Protein AF-A0A6N8VUV6-F1 (afdb_monomer)

Secondary structure (DSSP, 8-state):
--------TT-----------GGGTT-HHHHHHHHHT-----------S-HHHHHHHHHHHHHBB-TTSSS-BTTT---HHHHHHHHHHHHHHHTT--HHHHHHHHHHHH-GGGBSS----GGGHHHHHHHHHHHHHHHHHHHHHHHHHHTT-

Structure (mmCIF, N/CA/C/O backbone):
data_AF-A0A6N8VUV6-F1
#
_entry.id   AF-A0A6N8VUV6-F1
#
loop_
_atom_site.group_PDB
_atom_site.id
_atom_site.type_symbol
_atom_site.label_atom_id
_atom_site.label_alt_id
_atom_site.label_comp_id
_atom_site.label_asym_id
_atom_site.label_entity_id
_atom_site.label_seq_id
_atom_site.pdbx_PDB_ins_code
_atom_site.Cartn_x
_atom_site.Cartn_y
_atom_site.Cartn_z
_atom_site.occupancy
_atom_site.B_iso_or_equiv
_atom_site.auth_seq_id
_atom_site.auth_comp_id
_atom_site.auth_asym_id
_atom_site.auth_atom_id
_atom_site.pdbx_PDB_model_num
ATOM 1 N N . MET A 1 1 ? 12.126 -39.478 -4.545 1.00 46.88 1 MET A N 1
ATOM 2 C CA . MET A 1 1 ? 10.933 -38.644 -4.267 1.00 46.88 1 MET A CA 1
ATOM 3 C C . MET A 1 1 ? 11.297 -37.800 -3.056 1.00 46.88 1 MET A C 1
ATOM 5 O O . MET A 1 1 ? 11.426 -38.376 -1.998 1.00 46.88 1 MET A O 1
ATOM 9 N N . THR A 1 2 ? 11.694 -36.533 -3.135 1.00 43.81 2 THR A N 1
ATOM 10 C CA . THR A 1 2 ? 11.095 -35.383 -3.829 1.00 43.81 2 THR A CA 1
ATOM 11 C C . THR A 1 2 ? 12.198 -34.393 -4.250 1.00 43.81 2 THR A C 1
ATOM 13 O O . THR A 1 2 ? 13.090 -34.063 -3.475 1.00 43.81 2 THR A O 1
ATOM 16 N N . ARG A 1 3 ? 12.174 -33.936 -5.509 1.00 48.12 3 ARG A N 1
ATOM 17 C CA . ARG A 1 3 ? 13.076 -32.889 -6.014 1.00 48.12 3 ARG A CA 1
ATOM 18 C C . ARG A 1 3 ? 12.535 -31.535 -5.556 1.00 48.12 3 ARG A C 1
ATOM 20 O O . ARG A 1 3 ? 11.413 -31.200 -5.922 1.00 48.12 3 ARG A O 1
ATOM 27 N N . LYS A 1 4 ? 13.310 -30.747 -4.807 1.00 50.06 4 LYS A N 1
ATOM 28 C CA . LYS A 1 4 ? 12.977 -29.335 -4.571 1.00 50.06 4 LYS A CA 1
ATOM 29 C C . LYS A 1 4 ? 13.585 -28.514 -5.706 1.00 50.06 4 LYS A C 1
ATOM 31 O O . LYS A 1 4 ? 14.748 -28.128 -5.660 1.00 50.06 4 LYS A O 1
ATOM 36 N N . ALA A 1 5 ? 12.809 -28.358 -6.774 1.00 37.19 5 ALA A N 1
ATOM 37 C CA . ALA A 1 5 ? 13.116 -27.432 -7.849 1.00 37.19 5 ALA A CA 1
ATOM 38 C C . ALA A 1 5 ? 12.789 -26.018 -7.358 1.00 37.19 5 ALA A C 1
ATOM 40 O O . ALA A 1 5 ? 11.632 -25.705 -7.091 1.00 37.19 5 ALA A O 1
ATOM 41 N N . ILE A 1 6 ? 13.809 -25.181 -7.206 1.00 49.91 6 ILE A N 1
ATOM 42 C CA . ILE A 1 6 ? 13.627 -23.733 -7.144 1.00 49.91 6 ILE A CA 1
ATOM 43 C C . ILE A 1 6 ? 13.832 -23.264 -8.579 1.00 49.91 6 ILE A C 1
ATOM 45 O O . ILE A 1 6 ? 14.937 -23.327 -9.116 1.00 49.91 6 ILE A O 1
ATOM 49 N N . GLN A 1 7 ? 12.733 -22.903 -9.231 1.00 35.09 7 GLN A N 1
ATOM 50 C CA . GLN A 1 7 ? 12.733 -22.444 -10.609 1.00 35.09 7 GLN A CA 1
ATOM 51 C C . GLN A 1 7 ? 13.166 -20.975 -10.645 1.00 35.09 7 GLN A C 1
ATOM 53 O O . GLN A 1 7 ? 12.331 -20.081 -10.584 1.00 35.09 7 GLN A O 1
ATOM 58 N N . CYS A 1 8 ? 14.472 -20.723 -10.739 1.00 46.00 8 CYS A N 1
ATOM 59 C CA . CYS A 1 8 ? 14.994 -19.419 -11.147 1.00 46.00 8 CYS A CA 1
ATOM 60 C C . CYS A 1 8 ? 15.202 -19.431 -12.662 1.00 46.00 8 CYS A C 1
ATOM 62 O O . CYS A 1 8 ? 16.071 -20.140 -13.166 1.00 46.00 8 CYS A O 1
ATOM 64 N N . ASN A 1 9 ? 14.340 -18.686 -13.355 1.00 55.22 9 ASN A N 1
ATOM 65 C CA . ASN A 1 9 ? 14.406 -18.269 -14.756 1.00 55.22 9 ASN A CA 1
ATOM 66 C C . ASN A 1 9 ? 15.474 -18.973 -15.627 1.00 55.22 9 ASN A C 1
ATOM 68 O O . ASN A 1 9 ? 16.577 -18.469 -15.821 1.00 55.22 9 ASN A O 1
ATOM 72 N N . ASN A 1 10 ? 15.117 -20.167 -16.113 1.00 60.88 10 ASN A N 1
ATOM 73 C CA . ASN A 1 10 ? 15.671 -20.895 -17.263 1.00 60.88 10 ASN A CA 1
ATOM 74 C C . ASN A 1 10 ? 17.198 -20.857 -17.511 1.00 60.88 10 ASN A C 1
ATOM 76 O O . ASN A 1 10 ? 17.650 -20.924 -18.655 1.00 60.88 10 ASN A O 1
ATOM 80 N N . LYS A 1 11 ? 18.020 -20.810 -16.458 1.00 52.66 11 LYS A N 1
ATOM 81 C CA . LYS A 1 11 ? 19.459 -21.071 -16.562 1.00 52.66 11 LYS A CA 1
ATOM 82 C C . LYS A 1 11 ? 19.882 -21.992 -15.430 1.00 52.66 11 LYS A C 1
ATOM 84 O O . LYS A 1 11 ? 19.892 -21.613 -14.264 1.00 52.66 11 LYS A O 1
ATOM 89 N N . LEU A 1 12 ? 20.211 -23.232 -15.787 1.00 46.69 12 LEU A N 1
ATOM 90 C CA . LEU A 1 12 ? 20.739 -24.237 -14.868 1.00 46.69 12 LEU A CA 1
ATOM 91 C C . LEU A 1 12 ? 22.122 -23.796 -14.369 1.00 46.69 12 LEU A C 1
ATOM 93 O O . LEU A 1 12 ? 23.147 -24.184 -14.927 1.00 46.69 12 LEU A O 1
ATOM 97 N N . ILE A 1 13 ? 22.169 -22.986 -13.314 1.00 49.78 13 ILE A N 1
ATOM 98 C CA . ILE A 1 13 ? 23.406 -22.752 -12.572 1.00 49.78 13 ILE A CA 1
ATOM 99 C C . ILE A 1 13 ? 23.578 -23.951 -11.640 1.00 49.78 13 ILE A C 1
ATOM 101 O O . ILE A 1 13 ? 22.948 -24.054 -10.588 1.00 49.78 13 ILE A O 1
ATOM 105 N N . ARG A 1 14 ? 24.401 -24.913 -12.065 1.00 46.72 14 ARG A N 1
ATOM 106 C CA . ARG A 1 14 ? 24.804 -26.058 -11.245 1.00 46.72 14 ARG A CA 1
ATOM 107 C C . ARG A 1 14 ? 25.750 -25.547 -10.152 1.00 46.72 14 ARG A C 1
ATOM 109 O O . ARG A 1 14 ? 26.956 -25.504 -10.356 1.00 46.72 14 ARG A O 1
ATOM 116 N N . VAL A 1 15 ? 25.205 -25.125 -9.012 1.00 50.44 15 VAL A N 1
ATOM 117 C CA . VAL A 1 15 ? 26.012 -24.737 -7.847 1.00 50.44 15 VAL A CA 1
ATOM 118 C C . VAL A 1 15 ? 26.551 -26.012 -7.184 1.00 50.44 15 VAL A C 1
ATOM 120 O O . VAL A 1 15 ? 25.750 -26.885 -6.833 1.00 50.44 15 VAL A O 1
ATOM 123 N N . PRO A 1 16 ? 27.873 -26.176 -7.009 1.00 45.34 16 PRO A N 1
ATOM 124 C CA . PRO A 1 16 ? 28.414 -27.280 -6.234 1.00 45.34 16 PRO A CA 1
ATOM 125 C C . PRO A 1 16 ? 28.231 -26.955 -4.749 1.00 45.34 16 PRO A C 1
ATOM 127 O O . PRO A 1 16 ? 29.040 -26.259 -4.143 1.00 45.34 16 PRO A O 1
ATOM 130 N N . ILE A 1 17 ? 27.146 -27.446 -4.151 1.00 52.53 17 ILE A N 1
ATOM 131 C CA . ILE A 1 17 ? 26.976 -27.417 -2.697 1.00 52.53 17 ILE A CA 1
ATOM 132 C C . ILE A 1 17 ? 27.830 -28.563 -2.140 1.00 52.53 17 ILE A C 1
ATOM 134 O O . ILE A 1 17 ? 27.374 -29.700 -2.020 1.00 52.53 17 ILE A O 1
ATOM 138 N N . LEU A 1 18 ? 29.113 -28.294 -1.888 1.00 47.66 18 LEU A N 1
ATOM 139 C CA . LEU A 1 18 ? 29.959 -29.195 -1.109 1.00 47.66 18 LEU A CA 1
ATOM 140 C C . LEU A 1 18 ? 29.359 -29.314 0.298 1.00 47.66 18 LEU A C 1
ATOM 142 O O . LEU A 1 18 ? 29.043 -28.313 0.937 1.00 47.66 18 LEU A O 1
ATOM 146 N N . SER A 1 19 ? 29.176 -30.553 0.749 1.00 47.97 19 SER A N 1
ATOM 147 C CA . SER A 1 19 ? 28.636 -30.923 2.057 1.00 47.97 19 SER A CA 1
ATOM 148 C C . SER A 1 19 ? 29.398 -30.221 3.187 1.00 47.97 19 SER A C 1
ATOM 150 O O . SER A 1 19 ? 30.511 -30.616 3.536 1.00 47.97 19 SER A O 1
ATOM 152 N N . PHE A 1 20 ? 28.804 -29.176 3.764 1.00 51.78 20 PHE A N 1
ATOM 153 C CA . PHE A 1 20 ? 29.356 -28.454 4.907 1.00 51.78 20 PHE A CA 1
ATOM 154 C C . PHE A 1 20 ? 29.254 -29.327 6.163 1.00 51.78 20 PHE A C 1
ATOM 156 O O . PHE A 1 20 ? 28.206 -29.412 6.796 1.00 51.78 20 PHE A O 1
ATOM 163 N N . ASN A 1 21 ? 30.352 -30.004 6.501 1.00 50.84 21 ASN A N 1
ATOM 164 C CA . ASN A 1 21 ? 30.512 -30.720 7.763 1.00 50.84 21 ASN A CA 1
ATOM 165 C C . ASN A 1 21 ? 30.939 -29.718 8.860 1.00 50.84 21 ASN A C 1
ATOM 167 O O . ASN A 1 21 ? 32.046 -29.181 8.785 1.00 50.84 21 ASN A O 1
ATOM 171 N N . PRO A 1 22 ? 30.117 -29.458 9.895 1.00 54.59 22 PRO A N 1
ATOM 172 C CA . PRO A 1 22 ? 30.358 -28.389 10.873 1.00 54.59 22 PRO A CA 1
ATOM 173 C C . PRO A 1 22 ? 31.465 -28.694 11.904 1.00 54.59 22 PRO A C 1
ATOM 175 O O . PRO A 1 22 ? 31.793 -27.837 12.718 1.00 54.59 22 PRO A O 1
ATOM 178 N N . LEU A 1 23 ? 32.084 -29.881 11.872 1.00 54.44 23 LEU A N 1
ATOM 179 C CA . LEU A 1 23 ? 33.083 -30.311 12.865 1.00 54.44 23 LEU A CA 1
ATOM 180 C C . LEU A 1 23 ? 34.535 -29.881 12.567 1.00 54.44 23 LEU A C 1
ATOM 182 O O . LEU A 1 23 ? 35.410 -30.114 13.395 1.00 54.44 23 LEU A O 1
ATOM 186 N N . LEU A 1 24 ? 34.818 -29.232 11.429 1.00 54.97 24 LEU A N 1
ATOM 187 C CA . LEU A 1 24 ? 36.184 -28.813 11.049 1.00 54.97 24 LEU A CA 1
ATOM 188 C C . LEU A 1 24 ? 36.502 -27.324 11.321 1.00 54.97 24 LEU A C 1
ATOM 190 O O . LEU A 1 24 ? 37.620 -26.873 11.078 1.00 54.97 24 LEU A O 1
ATOM 194 N N . PHE A 1 25 ? 35.556 -26.557 11.872 1.00 53.06 25 PHE A N 1
ATOM 195 C CA . PHE A 1 25 ? 35.655 -25.098 12.059 1.00 53.06 25 PHE A CA 1
ATOM 196 C C . PHE A 1 25 ? 36.423 -24.632 13.316 1.00 53.06 25 PHE A C 1
ATOM 198 O O . PHE A 1 25 ? 36.307 -23.479 13.715 1.00 53.06 25 PHE A O 1
ATOM 205 N N . HIS A 1 26 ? 37.234 -25.484 13.952 1.00 55.53 26 HIS A N 1
ATOM 206 C CA . HIS A 1 26 ? 37.998 -25.109 15.160 1.00 55.53 26 HIS A CA 1
ATOM 207 C C . HIS A 1 26 ? 39.355 -24.437 14.884 1.00 55.53 26 HIS A C 1
ATOM 209 O O . HIS A 1 26 ? 40.030 -23.983 15.806 1.00 55.53 26 HIS A O 1
ATOM 215 N N . SER A 1 27 ? 39.783 -24.351 13.624 1.00 59.91 27 SER A N 1
ATOM 216 C CA . SER A 1 27 ? 41.078 -23.758 13.280 1.00 59.91 27 SER A CA 1
ATOM 217 C C . SER A 1 27 ? 40.914 -22.279 12.926 1.00 59.91 27 SER A C 1
ATOM 219 O O . SER A 1 27 ? 40.397 -21.961 11.856 1.00 59.91 27 SER A O 1
ATOM 221 N N . SER A 1 28 ? 41.418 -21.377 13.780 1.00 63.59 28 SER A N 1
ATOM 222 C CA . SER A 1 28 ? 41.401 -19.905 13.603 1.00 63.59 28 SER A CA 1
ATOM 223 C C . SER A 1 28 ? 41.849 -19.430 12.201 1.00 63.59 28 SER A C 1
ATOM 225 O O . SER A 1 28 ? 41.352 -18.439 11.666 1.00 63.59 28 SER A O 1
ATOM 227 N N . LYS A 1 29 ? 42.712 -20.204 11.527 1.00 64.00 29 LYS A N 1
ATOM 228 C CA . LYS A 1 29 ? 43.203 -19.924 10.166 1.00 64.00 29 LYS A CA 1
ATOM 229 C C . LYS A 1 29 ? 42.149 -20.097 9.058 1.00 64.00 29 LYS A C 1
ATOM 231 O O . LYS A 1 29 ? 42.233 -19.413 8.044 1.00 64.00 29 LYS A O 1
ATOM 236 N N . ILE A 1 30 ? 41.158 -20.977 9.236 1.00 69.56 30 ILE A N 1
ATOM 237 C CA . ILE A 1 30 ? 40.117 -21.244 8.224 1.00 69.56 30 ILE A CA 1
ATOM 238 C C . ILE A 1 30 ? 39.088 -20.110 8.200 1.00 69.56 30 ILE A C 1
ATOM 240 O O . ILE A 1 30 ? 38.641 -19.728 7.125 1.00 69.56 30 ILE A O 1
ATOM 244 N N . VAL A 1 31 ? 38.781 -19.519 9.361 1.00 73.56 31 VAL A N 1
ATOM 245 C CA . VAL A 1 31 ? 37.884 -18.354 9.476 1.00 73.56 31 VAL A CA 1
ATOM 246 C C . VAL A 1 31 ? 38.478 -17.141 8.752 1.00 73.56 31 VAL A C 1
ATOM 248 O O . VAL A 1 31 ? 37.789 -16.506 7.959 1.00 73.56 31 VAL A O 1
ATOM 251 N N . LEU A 1 32 ? 39.776 -16.874 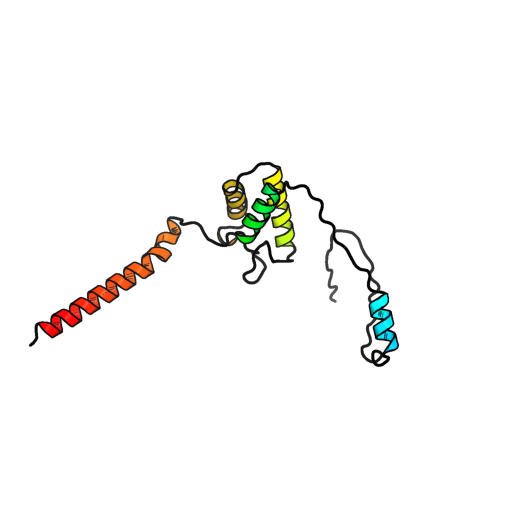8.945 1.00 71.56 32 LEU A N 1
ATOM 252 C CA . LEU A 1 32 ? 40.504 -15.804 8.248 1.00 71.56 32 LEU A CA 1
ATOM 253 C C . LEU A 1 32 ? 40.534 -16.002 6.726 1.00 71.56 32 LEU A C 1
ATOM 255 O O . LEU A 1 32 ? 40.316 -15.050 5.981 1.00 71.56 32 LEU A O 1
ATOM 259 N N . LEU A 1 33 ? 40.744 -17.235 6.256 1.00 73.56 33 LEU A N 1
ATOM 260 C CA . LEU A 1 33 ? 40.712 -17.547 4.825 1.00 73.56 33 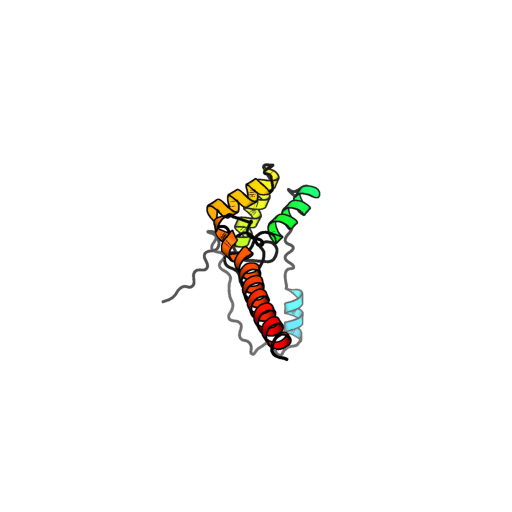LEU A CA 1
ATOM 261 C C . LEU A 1 33 ? 39.295 -17.397 4.235 1.00 73.56 33 LEU A C 1
ATOM 263 O O . LEU A 1 33 ? 39.145 -16.915 3.118 1.00 73.56 33 LEU A O 1
ATOM 267 N N . TRP A 1 34 ? 38.251 -17.744 4.993 1.00 72.81 34 TRP A N 1
ATOM 268 C CA . TRP A 1 34 ? 36.851 -17.575 4.579 1.00 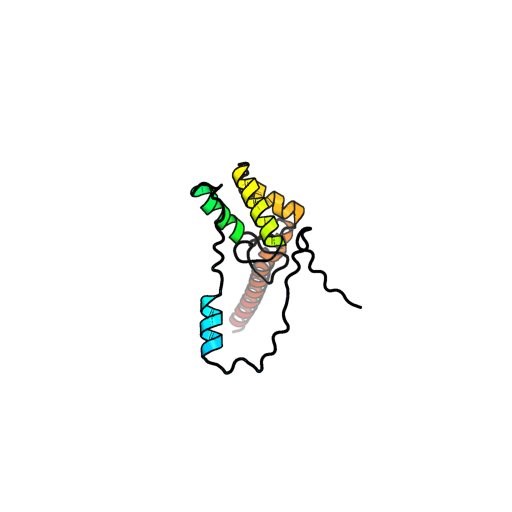72.81 34 TRP A CA 1
ATOM 269 C C . TRP A 1 34 ? 36.410 -16.107 4.491 1.00 72.81 34 TRP A C 1
ATOM 271 O O . TRP A 1 34 ? 35.630 -15.756 3.604 1.00 72.81 34 TRP A O 1
ATOM 281 N N . LEU A 1 35 ? 36.936 -15.247 5.371 1.00 72.94 35 LEU A N 1
ATOM 282 C CA . LEU A 1 35 ? 36.721 -13.796 5.325 1.00 72.94 35 LEU A CA 1
ATOM 283 C C . LEU A 1 35 ? 37.398 -13.144 4.111 1.00 72.94 35 LEU A C 1
ATOM 285 O O . LEU A 1 35 ? 36.843 -12.211 3.540 1.00 72.94 35 LEU A O 1
ATOM 289 N N . LEU A 1 36 ? 38.567 -13.643 3.695 1.00 74.31 36 LEU A N 1
ATOM 290 C CA . LEU A 1 36 ? 39.318 -13.094 2.558 1.00 74.31 36 LEU A CA 1
ATOM 291 C C . LEU A 1 36 ? 38.776 -13.529 1.188 1.00 74.31 36 LEU A C 1
ATOM 293 O O . LEU A 1 36 ? 39.031 -12.847 0.199 1.00 74.31 36 LEU A O 1
ATOM 297 N N . LEU A 1 37 ? 38.036 -14.641 1.109 1.00 72.88 37 LEU A N 1
ATOM 298 C CA . LEU A 1 37 ? 37.471 -15.149 -0.149 1.00 72.88 37 LEU A CA 1
ATOM 299 C C . LEU A 1 37 ? 36.005 -14.761 -0.391 1.00 72.88 37 LEU A C 1
ATOM 301 O O . LEU A 1 37 ? 35.423 -15.228 -1.369 1.00 72.88 37 LEU A O 1
ATOM 305 N N . HIS A 1 38 ? 35.392 -13.919 0.446 1.00 74.50 38 HIS A N 1
ATOM 306 C CA . HIS A 1 38 ? 34.027 -13.460 0.185 1.00 74.50 38 HIS A CA 1
ATOM 307 C C . HIS A 1 38 ? 34.003 -12.433 -0.958 1.00 74.50 38 HIS A C 1
ATOM 309 O O . HIS A 1 38 ? 34.542 -11.336 -0.795 1.00 74.50 38 HIS A O 1
ATOM 315 N N . PRO A 1 39 ? 33.376 -12.735 -2.112 1.00 68.69 39 PRO A N 1
ATOM 316 C CA . PRO A 1 39 ? 33.186 -11.728 -3.139 1.00 68.69 39 PRO A CA 1
ATOM 317 C C . PRO A 1 39 ? 32.205 -10.671 -2.623 1.00 68.69 39 PRO A C 1
ATOM 319 O O . PRO A 1 39 ? 31.094 -10.986 -2.195 1.00 68.69 39 PRO A O 1
ATOM 322 N N . ILE A 1 40 ? 32.610 -9.404 -2.684 1.00 71.94 40 ILE A N 1
ATOM 323 C CA . ILE A 1 40 ? 31.716 -8.271 -2.445 1.00 71.94 40 ILE A CA 1
ATOM 324 C C . ILE A 1 40 ? 30.867 -8.114 -3.708 1.00 71.94 40 ILE A C 1
ATOM 326 O O . ILE A 1 40 ? 31.347 -7.636 -4.735 1.00 71.94 40 ILE A O 1
ATOM 330 N N . ALA A 1 41 ? 29.612 -8.556 -3.660 1.00 68.62 41 ALA A N 1
ATOM 331 C CA . ALA A 1 41 ? 28.655 -8.277 -4.722 1.00 68.62 41 ALA A CA 1
ATOM 332 C C . ALA A 1 41 ? 28.134 -6.842 -4.555 1.00 68.62 41 ALA A C 1
ATOM 334 O O . ALA A 1 41 ? 27.387 -6.553 -3.623 1.00 68.62 41 ALA A O 1
ATOM 335 N N . ILE A 1 42 ? 28.536 -5.942 -5.453 1.00 63.09 42 ILE A N 1
ATOM 336 C CA . ILE A 1 42 ? 27.971 -4.592 -5.549 1.00 63.09 42 ILE A CA 1
ATOM 337 C C . ILE A 1 42 ? 26.850 -4.652 -6.588 1.00 63.09 42 ILE A C 1
ATOM 339 O O . ILE A 1 42 ? 27.110 -4.802 -7.780 1.00 63.09 42 ILE A O 1
ATOM 343 N N . ALA A 1 43 ? 25.600 -4.561 -6.138 1.00 59.34 43 ALA A N 1
ATOM 344 C CA . ALA A 1 43 ? 24.459 -4.383 -7.027 1.00 59.34 43 ALA A CA 1
ATOM 345 C C . ALA A 1 43 ? 24.336 -2.890 -7.372 1.00 59.34 43 ALA A C 1
ATOM 347 O O . ALA A 1 43 ? 23.983 -2.081 -6.518 1.00 59.34 43 ALA A O 1
ATOM 348 N N . ILE A 1 44 ? 24.657 -2.519 -8.612 1.00 60.22 44 ILE A N 1
ATOM 349 C CA . ILE A 1 44 ? 24.451 -1.161 -9.130 1.00 60.22 44 ILE A CA 1
ATOM 350 C C . ILE A 1 44 ? 23.112 -1.174 -9.872 1.00 60.22 44 ILE A C 1
ATOM 352 O O . ILE A 1 44 ? 22.995 -1.824 -10.909 1.00 60.22 44 ILE A O 1
ATOM 356 N N . SER A 1 45 ? 22.095 -0.507 -9.324 1.00 61.12 45 SER A N 1
ATOM 357 C CA . SER A 1 45 ? 20.804 -0.325 -9.998 1.00 61.12 45 SER A CA 1
ATOM 358 C C . SER A 1 45 ? 20.884 0.896 -10.916 1.00 61.12 45 SER A C 1
ATOM 360 O O . SER A 1 45 ? 21.296 1.970 -10.474 1.00 61.12 45 SER A O 1
ATOM 362 N N . SER A 1 46 ? 20.553 0.729 -12.198 1.00 55.69 46 SER A N 1
ATOM 363 C CA . SER A 1 46 ? 20.620 1.791 -13.202 1.00 55.69 46 SER A CA 1
ATOM 364 C C . SER A 1 46 ? 19.579 2.882 -12.933 1.00 55.69 46 SER A C 1
ATOM 366 O O . SER A 1 46 ? 18.381 2.635 -12.762 1.00 55.69 46 SER A O 1
ATOM 368 N N . THR A 1 47 ? 20.080 4.111 -12.873 1.00 59.94 47 THR A N 1
ATOM 369 C CA . THR A 1 47 ? 19.354 5.366 -12.679 1.00 59.94 47 THR A CA 1
ATOM 370 C C . THR A 1 47 ? 18.567 5.736 -13.937 1.00 59.94 47 THR A C 1
ATOM 372 O O . THR A 1 47 ? 19.075 6.465 -14.783 1.00 59.94 47 THR A O 1
ATOM 375 N N . ASP A 1 48 ? 17.333 5.243 -14.050 1.00 76.06 48 ASP A N 1
ATOM 376 C CA . ASP A 1 48 ? 16.384 5.667 -15.101 1.00 76.06 48 ASP A CA 1
ATOM 377 C C . ASP A 1 48 ? 15.370 6.713 -14.599 1.00 76.06 48 ASP A C 1
ATOM 379 O O . ASP A 1 48 ? 14.548 7.205 -15.365 1.00 76.06 48 ASP A O 1
ATOM 383 N N . LEU A 1 49 ? 15.404 7.047 -13.305 1.00 87.69 49 LEU A N 1
ATOM 384 C CA . LEU A 1 49 ? 14.501 8.009 -12.673 1.00 87.69 49 LEU A CA 1
ATOM 385 C C . LEU A 1 49 ? 15.245 9.323 -12.414 1.00 87.69 49 LEU A C 1
ATOM 387 O O . LEU A 1 49 ? 16.370 9.313 -11.904 1.00 87.69 49 LEU A O 1
ATOM 391 N N . SER A 1 50 ? 14.600 10.454 -12.703 1.00 91.81 50 SER A N 1
ATOM 392 C CA . SER A 1 50 ? 15.040 11.758 -12.200 1.00 91.81 50 SER A CA 1
ATOM 393 C C . SER A 1 50 ? 15.012 11.788 -10.664 1.00 91.81 50 SER A C 1
ATOM 395 O O . SER A 1 50 ? 14.387 10.941 -10.023 1.00 91.81 50 SER A O 1
ATOM 397 N N . SER A 1 51 ? 15.662 12.773 -10.038 1.00 91.19 51 SER A N 1
ATOM 398 C CA . SER A 1 51 ? 15.632 12.924 -8.573 1.00 91.19 51 SER A CA 1
ATOM 399 C C . SER A 1 51 ? 14.206 13.061 -8.023 1.00 91.19 51 SER A C 1
ATOM 401 O O . SER A 1 51 ? 13.878 12.469 -6.996 1.00 91.19 51 SER A O 1
ATOM 403 N N . GLU A 1 52 ? 13.341 13.787 -8.733 1.00 92.19 52 GLU A N 1
ATOM 404 C CA . GLU A 1 52 ? 11.922 13.931 -8.403 1.00 92.19 52 GLU A CA 1
ATOM 405 C C . GLU A 1 52 ? 11.172 12.600 -8.547 1.00 92.19 52 GLU A C 1
ATOM 407 O O . GLU A 1 52 ? 10.479 12.167 -7.625 1.00 92.19 52 GLU A O 1
ATOM 412 N N . GLN A 1 53 ? 11.363 11.904 -9.671 1.00 94.69 53 GLN A N 1
ATOM 413 C CA . GLN A 1 53 ? 10.730 10.610 -9.921 1.00 94.69 53 GLN A CA 1
ATOM 414 C C . GLN A 1 53 ? 11.189 9.540 -8.924 1.00 94.69 53 GLN A C 1
ATOM 416 O O . GLN A 1 53 ? 10.386 8.709 -8.512 1.00 94.69 53 GLN A O 1
ATOM 421 N N . ALA A 1 54 ? 12.453 9.567 -8.497 1.00 93.81 54 ALA A N 1
ATOM 422 C CA . ALA A 1 54 ? 12.975 8.665 -7.477 1.00 93.81 54 ALA A CA 1
ATOM 423 C C . ALA A 1 54 ? 12.298 8.907 -6.121 1.00 93.81 54 ALA A C 1
ATOM 425 O O . ALA A 1 54 ? 11.866 7.959 -5.463 1.00 93.81 54 ALA A O 1
ATOM 426 N N . GLN A 1 55 ? 12.134 10.172 -5.722 1.00 94.50 55 GLN A N 1
ATOM 427 C CA . GLN A 1 55 ? 11.424 10.509 -4.489 1.00 94.50 55 GLN A C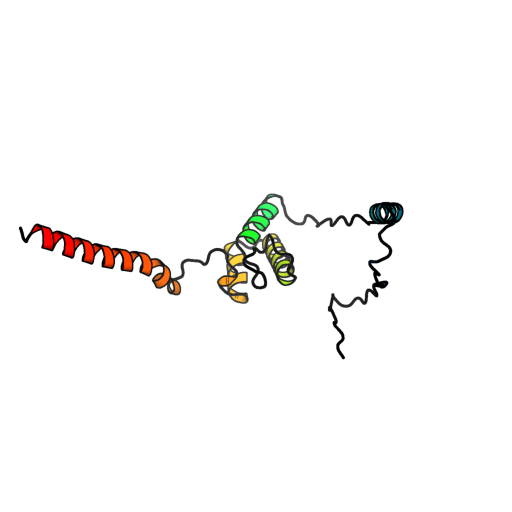A 1
ATOM 428 C C . GLN A 1 55 ? 9.960 10.051 -4.545 1.00 94.50 55 GLN A C 1
ATOM 430 O O . GLN A 1 55 ? 9.465 9.431 -3.600 1.00 94.50 55 GLN A O 1
ATOM 435 N N . ARG A 1 56 ? 9.290 10.305 -5.674 1.00 95.19 56 ARG A N 1
ATOM 436 C CA . ARG A 1 56 ? 7.916 9.867 -5.940 1.00 95.19 56 ARG A CA 1
ATOM 437 C C . ARG A 1 56 ? 7.785 8.343 -5.887 1.00 95.19 56 ARG A C 1
ATOM 439 O O . ARG A 1 56 ? 6.933 7.824 -5.173 1.00 95.19 56 ARG A O 1
ATOM 446 N N . TYR A 1 57 ? 8.687 7.626 -6.549 1.00 96.31 57 TYR A N 1
ATOM 447 C CA . TYR A 1 57 ? 8.772 6.167 -6.517 1.00 96.31 57 TYR A CA 1
ATOM 448 C C . TYR A 1 57 ? 8.874 5.633 -5.084 1.00 96.31 57 TYR A C 1
ATOM 450 O O . TYR A 1 57 ? 8.083 4.783 -4.677 1.00 96.31 57 TYR A O 1
ATOM 458 N N . HIS A 1 58 ? 9.790 6.171 -4.276 1.00 94.94 58 HIS A N 1
ATOM 459 C CA . HIS A 1 58 ? 9.948 5.740 -2.887 1.00 94.94 58 HIS A CA 1
ATOM 460 C C . HIS A 1 58 ? 8.727 6.044 -2.008 1.00 94.94 58 HIS A C 1
ATOM 462 O O . HIS A 1 58 ? 8.458 5.282 -1.077 1.00 94.94 58 HIS A O 1
ATOM 468 N N . ASN A 1 59 ? 7.997 7.132 -2.272 1.00 95.06 59 ASN A N 1
ATOM 469 C CA . ASN A 1 59 ? 6.740 7.430 -1.584 1.00 95.06 59 ASN A CA 1
ATOM 470 C C . ASN A 1 59 ? 5.664 6.394 -1.939 1.00 95.06 59 ASN A C 1
ATOM 472 O O . ASN A 1 59 ? 5.126 5.751 -1.039 1.00 95.06 59 ASN A O 1
ATOM 476 N N . LEU A 1 60 ? 5.444 6.146 -3.233 1.00 95.88 60 LEU A N 1
ATOM 477 C CA . LEU A 1 60 ? 4.462 5.172 -3.722 1.00 95.88 60 LEU A CA 1
ATOM 478 C C . LEU A 1 60 ? 4.707 3.764 -3.166 1.00 95.88 60 LEU A C 1
ATOM 480 O O . LEU A 1 60 ? 3.776 3.087 -2.732 1.00 95.88 60 LEU A O 1
ATOM 484 N N . LEU A 1 61 ? 5.965 3.318 -3.108 1.00 95.88 61 LEU A N 1
ATOM 485 C CA . LEU A 1 61 ? 6.291 1.996 -2.566 1.00 95.88 61 LEU A CA 1
ATOM 486 C C . LEU A 1 61 ? 6.006 1.843 -1.067 1.00 95.88 61 LEU A C 1
ATOM 488 O O . LEU A 1 61 ? 5.775 0.722 -0.612 1.00 95.88 61 LEU A O 1
ATOM 492 N N . ARG A 1 62 ? 6.044 2.933 -0.292 1.00 95.19 62 ARG A N 1
ATOM 493 C CA . ARG A 1 62 ? 5.669 2.915 1.132 1.00 95.19 62 ARG A CA 1
ATOM 494 C C . ARG A 1 62 ? 4.157 2.855 1.319 1.00 95.19 62 ARG A C 1
ATOM 496 O O . ARG A 1 62 ? 3.686 2.283 2.298 1.00 95.19 62 ARG A O 1
ATOM 503 N N . GLU A 1 63 ? 3.407 3.406 0.373 1.00 94.69 63 GLU A N 1
ATOM 504 C CA . GLU A 1 63 ? 1.944 3.386 0.379 1.00 94.69 63 GLU A CA 1
ATOM 505 C C . GLU A 1 63 ? 1.353 2.081 -0.160 1.00 94.69 63 GLU A C 1
ATOM 507 O O . GLU A 1 63 ? 0.169 1.817 0.035 1.00 94.69 63 GLU A O 1
ATOM 512 N N . LEU A 1 64 ? 2.171 1.222 -0.770 1.00 95.50 64 LEU A N 1
ATOM 513 C CA . LEU A 1 64 ? 1.776 -0.100 -1.246 1.00 95.50 64 LEU A CA 1
ATOM 514 C C . LEU A 1 64 ? 2.277 -1.202 -0.298 1.00 95.50 64 LEU A C 1
ATOM 516 O O . LEU A 1 64 ? 3.423 -1.197 0.148 1.00 95.50 64 LEU A O 1
ATOM 520 N N . ARG A 1 65 ? 1.426 -2.186 0.003 1.00 95.44 65 ARG A N 1
ATOM 521 C CA . ARG A 1 65 ? 1.725 -3.366 0.831 1.00 95.44 65 ARG A CA 1
ATOM 522 C C . ARG A 1 65 ? 2.184 -4.548 -0.020 1.00 95.44 65 ARG A C 1
ATOM 524 O O . ARG A 1 65 ? 1.654 -4.799 -1.100 1.00 95.44 65 ARG A O 1
ATOM 531 N N . CYS A 1 66 ? 3.108 -5.347 0.512 1.00 95.06 66 CYS A N 1
ATOM 532 C CA . CYS A 1 66 ? 3.398 -6.668 -0.034 1.00 95.06 66 CYS A CA 1
ATOM 533 C C . CYS A 1 66 ? 2.302 -7.665 0.382 1.00 95.06 66 CYS A C 1
ATOM 535 O O . CYS A 1 66 ? 2.194 -8.040 1.547 1.00 95.06 66 CYS A O 1
ATOM 537 N N . LEU A 1 67 ? 1.536 -8.156 -0.594 1.00 93.06 67 LEU A N 1
ATOM 538 C CA . LEU A 1 67 ? 0.399 -9.071 -0.392 1.00 93.06 67 LEU A CA 1
ATOM 539 C C . LEU A 1 67 ? 0.794 -10.475 0.086 1.00 93.06 67 LEU A C 1
ATOM 541 O O . LEU A 1 67 ? -0.038 -11.215 0.601 1.00 93.06 67 LEU A O 1
ATOM 545 N N . VAL A 1 68 ? 2.056 -10.855 -0.113 1.00 94.12 68 VAL A N 1
ATOM 546 C CA . VAL A 1 68 ? 2.588 -12.178 0.253 1.00 94.12 68 VAL A CA 1
ATOM 547 C C . VAL A 1 68 ? 3.465 -12.132 1.504 1.00 94.12 68 VAL A C 1
ATOM 549 O O . VAL A 1 68 ? 4.027 -13.149 1.903 1.00 94.12 68 VAL A O 1
ATOM 552 N N . CYS A 1 69 ? 3.593 -10.959 2.122 1.00 92.75 69 CYS A N 1
ATOM 553 C CA . CYS A 1 69 ? 4.491 -10.712 3.239 1.00 92.75 69 CYS A CA 1
ATOM 554 C C . CYS A 1 69 ? 3.714 -10.333 4.493 1.00 92.75 69 CYS A C 1
ATOM 556 O O . CYS A 1 69 ? 2.605 -9.807 4.430 1.00 92.75 69 CYS A O 1
ATOM 558 N N . GLN A 1 70 ? 4.325 -10.545 5.656 1.00 89.88 70 GLN A N 1
ATOM 559 C CA . GLN A 1 70 ? 3.700 -10.207 6.930 1.00 89.88 70 GLN A CA 1
ATOM 560 C C . GLN A 1 70 ? 3.807 -8.704 7.207 1.00 89.88 70 GLN A C 1
ATOM 562 O O . GLN A 1 70 ? 4.810 -8.249 7.748 1.00 89.88 70 GLN A O 1
ATOM 567 N N . ASN A 1 71 ? 2.761 -7.950 6.848 1.00 90.50 71 ASN A N 1
ATOM 568 C CA . ASN A 1 71 ? 2.590 -6.528 7.180 1.00 90.50 71 ASN A CA 1
ATOM 569 C C . ASN A 1 71 ? 3.777 -5.627 6.772 1.00 90.50 71 ASN A C 1
ATOM 571 O O . ASN A 1 71 ? 4.170 -4.729 7.514 1.00 90.50 71 ASN A O 1
ATOM 575 N N . GLN A 1 72 ? 4.351 -5.876 5.595 1.00 92.50 72 GLN A N 1
ATOM 576 C CA . GLN A 1 72 ? 5.475 -5.110 5.044 1.00 92.50 72 GLN A CA 1
ATOM 577 C C . GLN A 1 72 ? 5.031 -4.285 3.840 1.00 92.50 72 GLN A C 1
ATOM 579 O O . GLN A 1 72 ? 4.137 -4.694 3.092 1.00 92.50 72 GLN A O 1
ATOM 584 N N . SER A 1 73 ? 5.676 -3.140 3.633 1.00 95.12 73 SER A N 1
ATOM 585 C CA . SER A 1 73 ? 5.494 -2.349 2.415 1.00 95.12 73 SER A CA 1
ATOM 586 C C . SER A 1 73 ? 6.228 -2.966 1.216 1.00 95.12 73 SER A C 1
ATOM 588 O O . SER A 1 73 ? 7.122 -3.806 1.367 1.00 95.12 73 SER A O 1
ATOM 590 N N . LEU A 1 74 ? 5.883 -2.522 0.005 1.00 95.25 74 LEU A N 1
ATOM 591 C CA . LEU A 1 74 ? 6.681 -2.817 -1.181 1.00 95.25 74 LEU A CA 1
ATOM 592 C C . LEU A 1 74 ? 8.053 -2.157 -1.105 1.00 95.25 74 LEU A C 1
ATOM 594 O O . LEU A 1 74 ? 8.961 -2.623 -1.770 1.00 95.25 74 LEU A O 1
ATOM 598 N N . ALA A 1 75 ? 8.258 -1.109 -0.308 1.00 94.62 75 ALA A N 1
ATOM 599 C CA . ALA A 1 75 ? 9.591 -0.543 -0.124 1.00 94.62 75 ALA A CA 1
ATOM 600 C C . ALA A 1 75 ? 10.528 -1.518 0.614 1.00 94.62 75 ALA A C 1
ATOM 602 O O . ALA A 1 75 ? 11.689 -1.641 0.238 1.00 94.62 75 ALA A O 1
ATOM 603 N N . GLU A 1 76 ? 10.019 -2.263 1.596 1.00 92.56 76 GLU A N 1
ATOM 604 C CA . GLU A 1 76 ? 10.834 -3.043 2.543 1.00 92.56 76 GLU A CA 1
ATOM 605 C C . GLU A 1 76 ? 10.991 -4.525 2.182 1.00 92.56 76 GLU A C 1
ATOM 607 O O . GLU A 1 76 ? 11.884 -5.190 2.696 1.00 92.56 76 GLU A O 1
ATOM 612 N N . SER A 1 77 ? 10.109 -5.075 1.348 1.00 92.44 77 SER A N 1
ATOM 613 C CA . SER A 1 77 ? 10.027 -6.526 1.166 1.00 92.44 77 SER A CA 1
ATOM 614 C C . SER A 1 77 ? 10.883 -7.095 0.027 1.00 92.44 77 SER A C 1
ATOM 616 O O . SER A 1 77 ? 10.752 -6.682 -1.119 1.00 92.44 77 SER A O 1
ATOM 618 N N . ASP A 1 78 ? 11.642 -8.159 0.277 1.00 93.44 78 ASP A N 1
ATOM 619 C CA . ASP A 1 78 ? 12.414 -8.864 -0.764 1.00 93.44 78 ASP A CA 1
ATOM 620 C C . ASP A 1 78 ? 11.643 -9.995 -1.477 1.00 93.44 78 ASP A C 1
ATOM 622 O O . ASP A 1 78 ? 12.232 -10.848 -2.145 1.00 93.44 78 ASP A O 1
ATOM 626 N N . ALA A 1 79 ? 10.315 -10.053 -1.339 1.00 93.62 79 ALA A N 1
ATOM 627 C CA . ALA A 1 79 ? 9.519 -11.068 -2.024 1.00 93.62 79 ALA A CA 1
ATOM 628 C C . ALA A 1 79 ? 9.556 -10.887 -3.551 1.00 93.62 79 ALA A C 1
ATOM 630 O O . ALA A 1 79 ? 9.500 -9.766 -4.051 1.00 93.62 79 ALA A O 1
ATOM 631 N N . GLY A 1 80 ? 9.542 -11.994 -4.305 1.00 93.50 80 GLY A N 1
ATOM 632 C CA . GLY A 1 80 ? 9.529 -11.947 -5.776 1.00 93.50 80 GLY A CA 1
ATOM 633 C C . GLY A 1 80 ? 8.384 -11.095 -6.337 1.00 93.50 80 GLY A C 1
ATOM 634 O O . GLY A 1 80 ? 8.614 -10.247 -7.191 1.00 93.50 80 GLY A O 1
ATOM 635 N N . LEU A 1 81 ? 7.181 -11.220 -5.760 1.00 92.31 81 LEU A N 1
ATOM 636 C CA . LEU A 1 81 ? 6.036 -10.382 -6.133 1.00 92.31 81 LEU A CA 1
ATOM 637 C C . LEU A 1 81 ? 6.283 -8.892 -5.851 1.00 92.31 81 LEU A C 1
ATOM 639 O O . LEU A 1 81 ? 5.844 -8.045 -6.621 1.00 92.31 81 LEU A O 1
ATOM 643 N N . ALA A 1 82 ? 6.968 -8.559 -4.753 1.00 95.44 82 ALA A N 1
ATOM 644 C CA . ALA A 1 82 ? 7.263 -7.168 -4.432 1.00 95.44 82 ALA A CA 1
ATOM 645 C C . ALA A 1 82 ? 8.207 -6.557 -5.473 1.00 95.44 82 ALA A C 1
ATOM 647 O O . ALA A 1 82 ? 7.979 -5.435 -5.912 1.00 95.44 82 ALA A O 1
ATOM 648 N N . THR A 1 83 ? 9.209 -7.311 -5.926 1.00 94.69 83 THR A N 1
ATOM 649 C CA . THR A 1 83 ? 10.105 -6.893 -7.012 1.00 94.69 83 THR A CA 1
ATOM 650 C C . THR A 1 83 ? 9.354 -6.660 -8.323 1.00 94.69 83 THR A C 1
ATOM 652 O O . THR A 1 83 ? 9.537 -5.610 -8.933 1.00 94.69 83 THR A O 1
ATOM 655 N N . ASP A 1 84 ? 8.452 -7.562 -8.716 1.00 95.25 84 ASP A N 1
ATOM 656 C CA . ASP A 1 84 ? 7.655 -7.392 -9.941 1.00 95.25 84 ASP A CA 1
ATOM 657 C C . ASP A 1 84 ? 6.774 -6.131 -9.881 1.00 95.25 84 ASP A C 1
ATOM 659 O O . ASP A 1 84 ? 6.663 -5.380 -10.853 1.00 95.25 84 ASP A O 1
ATOM 663 N N . LEU A 1 85 ? 6.164 -5.866 -8.721 1.00 95.62 85 LEU A N 1
ATOM 664 C CA . LEU A 1 85 ? 5.339 -4.676 -8.514 1.00 95.62 85 LEU A CA 1
ATOM 665 C C . LEU A 1 85 ? 6.168 -3.390 -8.501 1.00 95.62 85 LEU A C 1
ATOM 667 O O . LEU A 1 85 ? 5.741 -2.396 -9.082 1.00 95.62 85 LEU A O 1
ATOM 671 N N . ARG A 1 86 ? 7.356 -3.403 -7.888 1.00 95.94 86 ARG A N 1
ATOM 672 C CA . ARG A 1 86 ? 8.297 -2.274 -7.914 1.00 95.94 86 ARG A CA 1
ATOM 673 C C . ARG A 1 86 ? 8.688 -1.897 -9.334 1.00 95.94 86 ARG A C 1
ATOM 675 O O . ARG A 1 86 ? 8.595 -0.727 -9.694 1.00 95.94 86 ARG A O 1
ATOM 682 N N . GLU A 1 87 ? 9.070 -2.883 -10.140 1.00 95.25 87 GLU A N 1
ATOM 683 C CA . GLU A 1 87 ? 9.389 -2.655 -11.550 1.00 95.25 87 GLU A CA 1
ATOM 684 C C . GLU A 1 87 ? 8.184 -2.074 -12.288 1.00 95.25 87 GLU A C 1
ATOM 686 O O . GLU A 1 87 ? 8.318 -1.085 -13.005 1.00 95.25 87 GLU A O 1
ATOM 691 N N . LYS A 1 88 ? 6.974 -2.589 -12.032 1.00 95.94 88 LYS A N 1
ATOM 692 C CA . LYS A 1 88 ? 5.765 -2.042 -12.652 1.00 95.94 88 LYS A CA 1
ATOM 693 C C . LYS A 1 88 ? 5.498 -0.583 -12.262 1.00 95.94 88 LYS A C 1
ATOM 695 O O . LYS A 1 88 ? 5.184 0.214 -13.145 1.00 95.94 88 LYS A O 1
ATOM 700 N N . VAL A 1 89 ? 5.645 -0.222 -10.984 1.00 96.44 89 VAL A N 1
ATOM 701 C CA . VAL A 1 89 ? 5.529 1.174 -10.520 1.00 96.44 89 VAL A CA 1
ATOM 702 C C . VAL A 1 89 ? 6.582 2.047 -11.201 1.00 96.44 89 VAL A C 1
ATOM 704 O O . VAL A 1 89 ? 6.245 3.108 -11.719 1.00 96.44 89 VAL A O 1
ATOM 707 N N . LYS A 1 90 ? 7.841 1.591 -11.253 1.00 95.69 90 LYS A N 1
ATOM 708 C CA . LYS A 1 90 ? 8.934 2.308 -11.923 1.00 95.69 90 LYS A CA 1
ATOM 709 C C . LYS A 1 90 ? 8.592 2.580 -13.390 1.00 95.69 90 LYS A C 1
ATOM 711 O O . LYS A 1 90 ? 8.709 3.721 -13.827 1.00 95.69 90 LYS A O 1
ATOM 716 N N . THR A 1 91 ? 8.130 1.569 -14.128 1.00 95.44 91 THR A N 1
ATOM 717 C CA . THR A 1 91 ? 7.715 1.726 -15.530 1.00 95.44 91 THR A CA 1
ATOM 718 C C . THR A 1 91 ? 6.594 2.754 -15.671 1.00 95.44 91 THR A C 1
ATOM 720 O O . THR A 1 91 ? 6.710 3.651 -16.491 1.00 95.44 91 THR A O 1
ATOM 723 N N . MET A 1 92 ? 5.555 2.699 -14.831 1.00 96.25 92 MET A N 1
ATOM 724 C CA . MET A 1 92 ? 4.435 3.648 -14.915 1.00 96.25 92 MET A CA 1
ATOM 725 C C . MET A 1 92 ? 4.850 5.100 -14.632 1.00 96.25 92 MET A C 1
ATOM 727 O O . MET A 1 92 ? 4.350 6.014 -15.280 1.00 96.25 92 MET A O 1
ATOM 731 N N . ILE A 1 93 ? 5.793 5.324 -13.711 1.00 95.94 93 ILE A N 1
ATOM 732 C CA . ILE A 1 93 ? 6.343 6.664 -13.446 1.00 95.94 93 ILE A CA 1
ATOM 733 C C . ILE A 1 93 ? 7.124 7.192 -14.655 1.00 95.94 93 ILE A C 1
ATOM 735 O O . ILE A 1 93 ? 7.047 8.381 -14.964 1.00 95.94 93 ILE A O 1
ATOM 739 N N . ILE A 1 94 ? 7.882 6.322 -15.330 1.00 94.50 94 ILE A N 1
ATOM 740 C CA . ILE A 1 94 ? 8.622 6.672 -16.551 1.00 94.50 94 ILE A CA 1
ATOM 741 C C . ILE A 1 94 ? 7.650 6.958 -17.704 1.00 94.50 94 ILE A C 1
ATOM 743 O O . ILE A 1 94 ? 7.858 7.917 -18.443 1.00 94.50 94 ILE A O 1
ATOM 747 N N . ASP A 1 95 ? 6.563 6.191 -17.800 1.00 95.00 95 ASP A N 1
ATOM 748 C CA . ASP A 1 95 ? 5.495 6.372 -18.791 1.00 95.00 95 ASP A CA 1
ATOM 749 C C . ASP A 1 95 ? 4.651 7.643 -18.545 1.00 95.00 95 ASP A C 1
ATOM 751 O O . ASP A 1 95 ? 3.795 7.984 -19.360 1.00 95.00 95 ASP A O 1
ATOM 755 N N . GLY A 1 96 ? 4.894 8.365 -17.445 1.00 95.44 96 GLY A N 1
ATOM 756 C CA . GLY A 1 96 ? 4.228 9.627 -17.124 1.00 95.44 96 GLY A CA 1
ATOM 757 C C . GLY A 1 96 ? 2.872 9.482 -16.432 1.00 95.44 96 GLY A C 1
ATOM 758 O O . GLY A 1 96 ? 2.151 10.472 -16.343 1.00 95.44 96 GLY A O 1
ATOM 759 N N . ALA A 1 97 ? 2.531 8.290 -15.929 1.00 96.75 97 ALA A N 1
ATOM 760 C CA . ALA A 1 97 ? 1.292 8.072 -15.185 1.00 96.75 97 ALA A CA 1
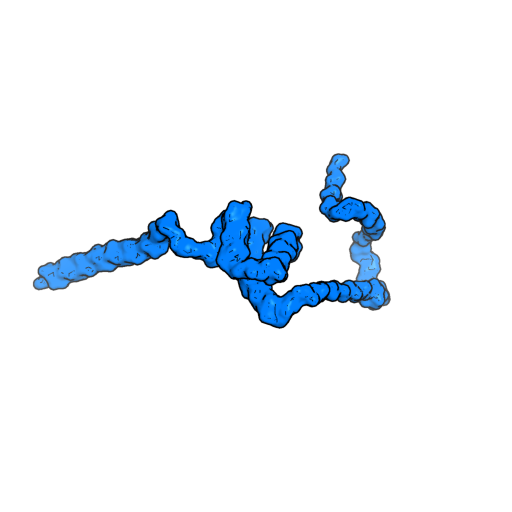ATOM 761 C C . ALA A 1 97 ? 1.276 8.882 -13.880 1.00 96.75 97 ALA A C 1
ATOM 763 O O . ALA A 1 97 ? 2.328 9.069 -13.249 1.00 96.75 97 ALA A O 1
ATOM 764 N N . ASP A 1 98 ? 0.097 9.324 -13.445 1.00 96.44 98 ASP A N 1
ATOM 765 C CA . ASP A 1 98 ? -0.089 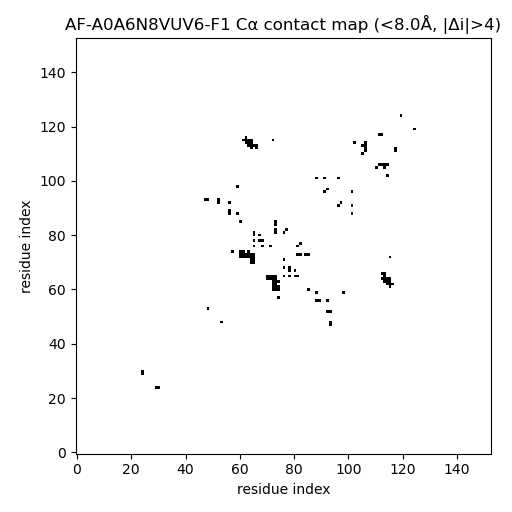9.971 -12.141 1.00 96.44 98 ASP A CA 1
ATOM 766 C C . ASP A 1 98 ? -0.189 8.946 -10.984 1.00 96.44 98 ASP A C 1
ATOM 768 O O . ASP A 1 98 ? -0.124 7.731 -11.191 1.00 96.44 98 ASP A O 1
ATOM 772 N N . ASP A 1 99 ? -0.233 9.422 -9.735 1.00 95.38 99 ASP A N 1
ATOM 773 C CA . ASP A 1 99 ? -0.287 8.542 -8.556 1.00 95.38 99 ASP A CA 1
ATOM 774 C C . ASP A 1 99 ? -1.623 7.787 -8.460 1.00 95.38 99 ASP A C 1
ATOM 776 O O . ASP A 1 99 ? -1.641 6.600 -8.125 1.00 95.38 99 ASP A O 1
ATOM 780 N N . ASP A 1 100 ? -2.730 8.437 -8.822 1.00 93.88 100 ASP A N 1
ATOM 781 C CA . ASP A 1 100 ? -4.072 7.859 -8.789 1.00 93.88 100 ASP A CA 1
ATOM 782 C C . ASP A 1 100 ? -4.231 6.755 -9.843 1.00 93.88 100 ASP A C 1
ATOM 784 O O . ASP A 1 100 ? -4.844 5.722 -9.573 1.00 93.88 100 ASP A O 1
ATOM 788 N N . GLU A 1 101 ? -3.636 6.913 -11.023 1.00 96.62 101 GLU A N 1
ATOM 789 C CA . GLU A 1 101 ? -3.567 5.911 -12.082 1.00 96.62 101 GLU A CA 1
ATOM 790 C C . GLU A 1 101 ? -2.765 4.687 -11.638 1.00 96.62 101 GLU A C 1
ATOM 792 O O . GLU A 1 101 ? -3.181 3.549 -11.882 1.00 96.62 101 GLU A O 1
ATOM 797 N N . ILE A 1 102 ? -1.645 4.899 -10.939 1.00 96.62 102 ILE A N 1
ATOM 798 C CA . ILE A 1 102 ? -0.844 3.814 -10.362 1.00 96.62 102 ILE A CA 1
ATOM 799 C C . ILE A 1 102 ? -1.659 3.077 -9.294 1.00 96.62 102 ILE A C 1
ATOM 801 O O . ILE A 1 102 ? -1.770 1.849 -9.347 1.00 96.62 102 ILE A O 1
ATOM 805 N N . PHE A 1 103 ? -2.284 3.787 -8.353 1.00 95.19 103 PHE A N 1
ATOM 806 C CA . PHE A 1 103 ? -3.113 3.164 -7.319 1.00 95.19 103 PHE A CA 1
ATOM 807 C C . PHE A 1 103 ? -4.326 2.445 -7.894 1.00 95.19 103 PHE A C 1
ATOM 809 O O . PHE A 1 103 ? -4.666 1.343 -7.452 1.00 95.19 103 PHE A O 1
ATOM 816 N N . LYS A 1 104 ? -4.960 3.020 -8.912 1.00 94.81 104 LYS A N 1
ATOM 817 C CA . LYS A 1 104 ? -6.065 2.397 -9.631 1.00 94.81 104 LYS A CA 1
ATOM 818 C C . LYS A 1 104 ? -5.618 1.112 -10.317 1.00 94.81 104 LYS A C 1
ATOM 820 O O . LYS A 1 104 ? -6.247 0.083 -10.109 1.00 94.81 104 LYS A O 1
ATOM 825 N N . PHE A 1 105 ? -4.496 1.121 -11.038 1.00 96.12 105 PHE A N 1
ATOM 826 C CA . PHE A 1 105 ? -3.953 -0.089 -11.660 1.00 96.12 105 PHE A CA 1
ATOM 827 C C . PHE A 1 105 ? -3.681 -1.190 -10.624 1.00 96.12 105 PHE A C 1
ATOM 829 O O . PHE A 1 105 ? -4.032 -2.358 -10.827 1.00 96.12 105 PHE A O 1
ATOM 836 N N . MET A 1 106 ? -3.084 -0.819 -9.488 1.00 95.75 106 MET A N 1
ATOM 837 C CA . MET A 1 106 ? -2.793 -1.767 -8.415 1.00 95.75 106 MET A CA 1
ATOM 838 C C . MET A 1 106 ? -4.073 -2.328 -7.793 1.00 95.75 106 MET A C 1
ATOM 840 O O . MET A 1 106 ? -4.195 -3.540 -7.627 1.00 95.75 106 MET A O 1
ATOM 844 N N . THR A 1 107 ? -5.051 -1.482 -7.481 1.00 94.38 107 THR A N 1
ATOM 845 C CA . THR A 1 107 ? -6.303 -1.915 -6.841 1.00 94.38 107 THR A CA 1
ATOM 846 C C . THR A 1 107 ? -7.224 -2.683 -7.786 1.00 94.38 107 THR A C 1
ATOM 848 O O . THR A 1 107 ? -7.868 -3.634 -7.351 1.00 94.38 107 THR A O 1
ATOM 851 N N . GLU A 1 108 ? -7.247 -2.366 -9.082 1.00 94.69 108 GLU A N 1
ATOM 852 C CA . GLU A 1 108 ? -8.031 -3.108 -10.078 1.00 94.69 108 GLU A CA 1
ATOM 853 C C . GLU A 1 108 ? -7.548 -4.554 -10.232 1.00 94.69 108 GLU A C 1
ATOM 855 O O . GLU A 1 108 ? -8.358 -5.463 -10.419 1.00 94.69 108 GLU A O 1
ATOM 860 N N . ARG A 1 109 ? -6.233 -4.785 -10.134 1.00 93.50 109 ARG A N 1
ATOM 861 C CA . ARG A 1 109 ? -5.642 -6.114 -10.341 1.00 93.50 109 ARG A CA 1
ATOM 862 C C . ARG A 1 109 ? -5.428 -6.904 -9.053 1.00 93.50 109 ARG A C 1
ATOM 864 O O . ARG A 1 109 ? -5.522 -8.130 -9.077 1.00 93.50 109 ARG A O 1
ATOM 871 N N . TYR A 1 110 ? -5.129 -6.219 -7.953 1.00 93.75 110 TYR A N 1
ATOM 872 C CA . TYR A 1 110 ? -4.733 -6.837 -6.687 1.00 93.75 110 TYR A CA 1
ATOM 873 C C . TYR A 1 110 ? -5.688 -6.538 -5.519 1.00 93.75 110 TYR A C 1
ATOM 875 O O . TYR A 1 110 ? -5.529 -7.102 -4.435 1.00 93.75 110 TYR A O 1
ATOM 883 N N . GLY A 1 111 ? -6.710 -5.709 -5.740 1.00 91.88 111 GLY A N 1
ATOM 884 C CA . GLY A 1 111 ? -7.711 -5.334 -4.745 1.00 91.88 111 GLY A CA 1
ATOM 885 C C . GLY A 1 111 ? -7.264 -4.207 -3.812 1.00 91.88 111 GLY A C 1
ATOM 886 O O . GLY A 1 111 ? -6.106 -3.800 -3.789 1.00 91.88 111 GLY A O 1
ATOM 887 N N . ASP A 1 112 ? -8.192 -3.722 -2.988 1.00 89.44 112 ASP A N 1
ATOM 888 C CA . ASP A 1 112 ? -7.962 -2.580 -2.087 1.00 89.44 112 ASP A CA 1
ATOM 889 C C . ASP A 1 112 ? -6.920 -2.852 -0.987 1.00 89.44 112 ASP A C 1
ATOM 891 O O . ASP A 1 112 ? -6.344 -1.919 -0.434 1.00 89.44 112 ASP A O 1
ATOM 895 N N . PHE A 1 113 ? -6.640 -4.125 -0.690 1.00 89.12 113 PHE A N 1
ATOM 896 C CA . PHE A 1 113 ? -5.655 -4.541 0.317 1.00 89.12 113 PHE A CA 1
ATOM 897 C C . PHE A 1 113 ? -4.201 -4.270 -0.086 1.00 89.12 113 PHE A C 1
ATOM 899 O O . PHE A 1 113 ? -3.312 -4.339 0.765 1.00 89.12 113 PHE A O 1
ATOM 906 N N . VAL A 1 114 ? -3.950 -3.973 -1.365 1.00 94.31 114 VAL A N 1
ATOM 907 C CA . VAL A 1 114 ? -2.621 -3.569 -1.837 1.00 94.31 114 VAL A CA 1
ATOM 908 C C . VAL A 1 114 ? -2.235 -2.186 -1.319 1.00 94.31 114 VAL A C 1
ATOM 910 O O . VAL A 1 114 ? -1.051 -1.908 -1.174 1.00 94.31 114 VAL A O 1
ATOM 913 N N . LEU A 1 115 ? -3.206 -1.328 -1.001 1.00 93.12 115 LEU A N 1
ATOM 914 C CA . LEU A 1 115 ? -2.946 -0.008 -0.441 1.00 93.12 115 LEU A CA 1
ATOM 915 C C . LEU A 1 115 ? -2.752 -0.108 1.070 1.00 93.12 115 LEU A C 1
ATOM 917 O O . LEU A 1 115 ? -3.503 -0.779 1.781 1.00 93.12 115 LEU A O 1
ATOM 921 N N . TYR A 1 116 ? -1.751 0.603 1.584 1.00 88.12 116 TYR A N 1
ATOM 922 C CA . TYR A 1 116 ? -1.490 0.652 3.015 1.00 88.12 116 TYR A CA 1
ATOM 923 C C . TYR A 1 116 ? -2.594 1.397 3.763 1.00 88.12 116 TYR 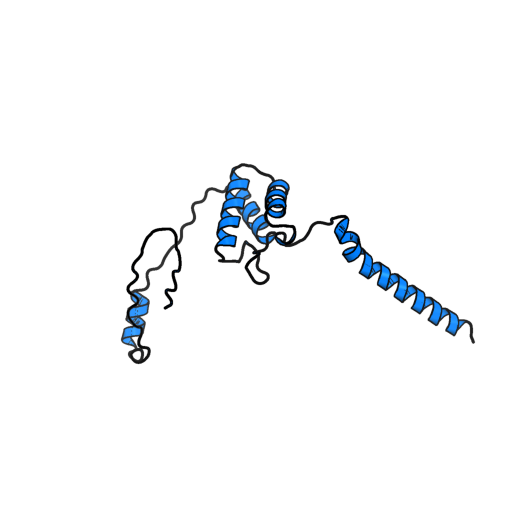A C 1
ATOM 925 O O . TYR A 1 116 ? -2.913 1.044 4.902 1.00 88.12 116 TYR A O 1
ATOM 933 N N . GLN A 1 117 ? -3.191 2.388 3.104 1.00 83.19 117 GLN A N 1
ATOM 934 C CA . GLN A 1 117 ? -4.335 3.147 3.581 1.00 83.19 117 GLN A CA 1
ATOM 935 C C . GLN A 1 117 ? -5.493 2.951 2.594 1.00 83.19 117 GLN A C 1
ATOM 937 O O . GLN A 1 117 ? -5.448 3.493 1.490 1.00 83.19 117 GLN A O 1
ATOM 942 N N . PRO A 1 118 ? -6.517 2.150 2.938 1.00 77.56 118 PRO A N 1
ATOM 943 C CA . PRO A 1 118 ? -7.649 1.955 2.047 1.00 77.56 118 PRO A CA 1
ATOM 944 C C . PRO A 1 118 ? -8.442 3.267 1.913 1.00 77.56 118 PRO A C 1
ATOM 946 O O . PRO A 1 118 ? -8.712 3.920 2.926 1.00 77.56 118 PRO A O 1
ATOM 949 N N . PRO A 1 119 ? -8.861 3.653 0.697 1.00 76.44 119 PRO A N 1
ATOM 950 C CA . PRO A 1 119 ? -9.616 4.881 0.487 1.00 76.44 119 PRO A CA 1
ATOM 951 C C . PRO A 1 119 ? -11.001 4.816 1.148 1.00 76.44 119 PRO A C 1
ATOM 953 O O . PRO A 1 119 ? -11.601 3.746 1.309 1.00 76.44 119 PRO A O 1
ATOM 956 N N . PHE A 1 120 ? -11.547 5.985 1.493 1.00 79.25 120 PHE A N 1
ATOM 957 C CA . PHE A 1 120 ? -12.888 6.131 2.064 1.00 79.25 120 PHE A CA 1
ATOM 958 C C . PHE A 1 120 ? -13.981 5.820 1.031 1.00 79.25 120 PHE A C 1
ATOM 960 O O . PHE A 1 120 ? -14.582 6.713 0.436 1.00 79.25 120 PHE A O 1
ATOM 967 N N . LYS A 1 121 ? -14.266 4.532 0.828 1.00 81.31 121 LYS A N 1
ATOM 968 C CA . LYS A 1 121 ? -15.354 4.071 -0.042 1.00 81.31 121 LYS A CA 1
ATOM 969 C C . LYS A 1 121 ? -16.695 4.009 0.706 1.00 81.31 121 LYS A C 1
ATOM 971 O O . LYS A 1 121 ? -16.703 3.623 1.879 1.00 81.31 121 LYS A O 1
ATOM 976 N N . PRO A 1 122 ? -17.834 4.258 0.025 1.00 82.88 122 PRO A N 1
ATOM 977 C CA . PRO A 1 122 ? -19.171 4.199 0.630 1.00 82.88 122 PRO A CA 1
ATOM 978 C C . PRO A 1 122 ? -19.478 2.867 1.325 1.00 82.88 122 PRO A C 1
ATOM 980 O O . PRO A 1 122 ? -20.139 2.828 2.358 1.00 82.88 122 PRO A O 1
ATOM 983 N N . GLN A 1 123 ? -18.942 1.770 0.786 1.00 82.94 123 GLN A N 1
ATOM 984 C CA . GLN A 1 123 ? -19.109 0.410 1.308 1.00 82.94 123 GLN A CA 1
ATOM 985 C C . GLN A 1 123 ? -18.524 0.246 2.721 1.00 82.94 123 GLN A C 1
ATOM 987 O O . GLN A 1 123 ? -19.057 -0.510 3.528 1.00 82.94 123 GLN A O 1
ATOM 992 N N . ASN A 1 124 ? -17.466 0.996 3.044 1.00 84.50 124 ASN A N 1
ATOM 993 C CA . ASN A 1 124 ? -16.764 0.902 4.322 1.00 84.50 124 ASN A CA 1
ATOM 994 C C . ASN A 1 124 ? -17.254 1.931 5.348 1.00 84.50 124 ASN A C 1
ATOM 996 O O . ASN A 1 124 ? -16.794 1.908 6.486 1.00 84.50 124 ASN A O 1
ATOM 1000 N N . TYR A 1 125 ? -18.189 2.824 4.998 1.00 89.94 125 TYR A N 1
ATOM 1001 C CA . TYR A 1 125 ? -18.645 3.895 5.898 1.00 89.94 125 TYR A CA 1
ATOM 1002 C C . TYR A 1 125 ? -19.190 3.375 7.222 1.00 89.94 125 TYR A C 1
ATOM 1004 O O . TYR A 1 125 ? -18.989 4.005 8.257 1.00 89.94 125 TYR A O 1
ATOM 1012 N N . ILE A 1 126 ? -19.809 2.196 7.218 1.00 92.25 126 ILE A N 1
ATOM 1013 C CA . ILE A 1 126 ? -20.306 1.588 8.449 1.00 92.25 126 ILE A CA 1
ATOM 1014 C C . ILE A 1 126 ? -19.180 1.296 9.450 1.00 92.25 126 ILE A C 1
ATOM 1016 O O . ILE A 1 126 ? -19.362 1.540 10.639 1.00 92.25 126 ILE A O 1
ATOM 1020 N N . LEU A 1 127 ? -18.002 0.866 8.980 1.00 90.19 127 LEU A N 1
ATOM 1021 C CA . LEU A 1 127 ? -16.836 0.603 9.832 1.00 90.19 127 LEU A CA 1
ATOM 1022 C C . LEU A 1 127 ? -16.308 1.892 10.472 1.00 90.19 127 LEU A C 1
ATOM 1024 O O . LEU A 1 127 ? -15.864 1.873 11.616 1.00 90.19 127 LEU A O 1
ATOM 1028 N N . TRP A 1 128 ? -16.400 3.012 9.753 1.00 90.06 128 TRP A N 1
ATOM 1029 C CA . TRP A 1 128 ? -15.943 4.319 10.224 1.00 90.06 128 TRP A CA 1
ATOM 1030 C C . TRP A 1 128 ? -16.952 5.015 11.145 1.00 90.06 128 TRP A C 1
ATOM 1032 O O . TRP A 1 128 ? -16.547 5.687 12.088 1.00 90.06 128 TRP A O 1
ATOM 1042 N N . ILE A 1 129 ? -18.259 4.853 10.907 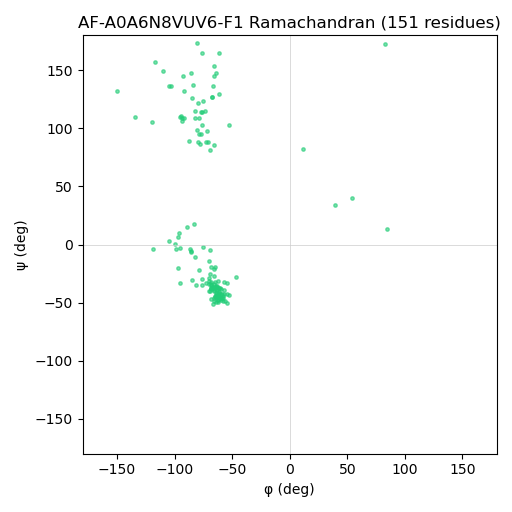1.00 94.12 129 ILE A N 1
ATOM 1043 C CA . ILE A 1 129 ? -19.327 5.515 11.679 1.00 94.12 129 ILE A CA 1
ATOM 1044 C C . ILE A 1 129 ? -19.685 4.729 12.951 1.00 94.12 129 ILE A C 1
ATOM 1046 O O . ILE A 1 129 ? -20.062 5.330 13.960 1.00 94.12 129 ILE A O 1
ATOM 1050 N N . ALA A 1 130 ? -19.545 3.399 12.942 1.00 95.62 130 ALA A N 1
ATOM 1051 C CA . ALA A 1 130 ? -19.912 2.541 14.071 1.00 95.62 130 ALA A CA 1
ATOM 1052 C C . ALA A 1 130 ? -19.291 2.949 15.427 1.00 95.62 130 ALA A C 1
ATOM 1054 O O . ALA A 1 130 ? -20.038 2.977 16.409 1.00 95.62 130 ALA A O 1
ATOM 1055 N N . PRO A 1 131 ? -17.995 3.322 15.530 1.00 96.25 131 PRO A N 1
ATOM 1056 C CA . PRO A 1 131 ? -17.397 3.755 16.795 1.00 96.25 131 PRO A CA 1
ATOM 1057 C C . PRO A 1 131 ? -18.101 4.980 17.393 1.00 96.25 131 PRO A C 1
ATOM 1059 O O . PRO A 1 131 ? -18.388 5.015 18.589 1.00 96.25 131 PRO A O 1
ATOM 1062 N N . PHE A 1 132 ? -18.436 5.964 16.556 1.00 97.06 132 PHE A N 1
ATOM 1063 C CA . PHE A 1 132 ? -19.116 7.187 16.985 1.00 97.06 132 PHE A CA 1
ATOM 1064 C C . PHE A 1 132 ? -20.562 6.916 17.394 1.00 97.06 132 PHE A C 1
ATOM 1066 O O . PHE A 1 132 ? -21.030 7.444 18.402 1.00 97.06 132 PHE A O 1
ATOM 1073 N N . LEU A 1 133 ? -21.256 6.055 16.645 1.00 97.38 133 LEU A N 1
ATOM 1074 C C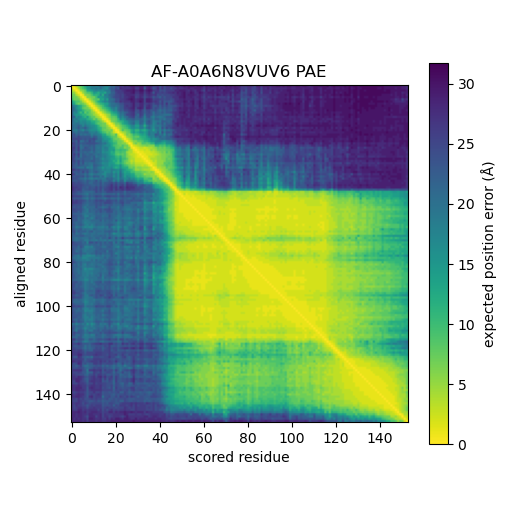A . LEU A 1 133 ? -22.623 5.661 16.964 1.00 97.38 133 LEU A CA 1
ATOM 1075 C C . LEU A 1 133 ? -22.693 4.934 18.315 1.00 97.38 133 LEU A C 1
ATOM 1077 O O . LEU A 1 133 ? -23.532 5.270 19.150 1.00 97.38 133 LEU A O 1
ATOM 1081 N N . LEU A 1 134 ? -21.782 3.988 18.564 1.00 97.69 134 LEU A N 1
ATOM 1082 C CA . LEU A 1 134 ? -21.684 3.282 19.845 1.00 97.69 134 LEU A CA 1
ATOM 1083 C C . LEU A 1 134 ? -21.372 4.234 21.003 1.00 97.69 134 LEU A C 1
ATOM 1085 O O . LEU A 1 134 ? -22.000 4.135 22.058 1.00 97.69 134 LEU A O 1
ATOM 1089 N N . LEU A 1 135 ? -20.450 5.179 20.800 1.00 98.06 135 LEU A N 1
ATOM 1090 C CA . LEU A 1 135 ? -20.116 6.193 21.799 1.00 98.06 135 LEU A CA 1
ATOM 1091 C C . LEU A 1 135 ? -21.339 7.051 22.142 1.00 98.06 135 LEU A C 1
ATOM 1093 O O . LEU A 1 135 ? -21.641 7.246 23.319 1.00 98.06 135 LEU A O 1
ATOM 1097 N N . LEU A 1 136 ? -22.088 7.509 21.136 1.00 98.19 136 LEU A N 1
ATOM 1098 C CA . LEU A 1 136 ? -23.290 8.323 21.322 1.00 98.19 136 LEU A CA 1
ATOM 1099 C C . LEU A 1 136 ? -24.386 7.551 22.074 1.00 98.19 136 LEU A C 1
ATOM 1101 O O . LEU A 1 136 ? -25.003 8.080 23.003 1.00 98.19 136 LEU A O 1
ATOM 1105 N N . ILE A 1 137 ? -24.591 6.275 21.746 1.00 98.06 137 ILE A N 1
ATOM 1106 C CA . ILE A 1 137 ? -25.524 5.401 22.471 1.00 98.06 137 ILE A CA 1
ATOM 1107 C C . ILE A 1 137 ? -25.081 5.228 23.932 1.00 98.06 137 ILE A C 1
ATOM 1109 O O . ILE A 1 137 ? -25.885 5.408 24.848 1.00 98.06 137 ILE A O 1
ATOM 1113 N N . GLY A 1 138 ? -23.801 4.940 24.179 1.00 97.94 138 GLY A N 1
ATOM 1114 C CA . GLY A 1 138 ? -23.266 4.799 25.535 1.00 97.94 138 GLY A CA 1
ATOM 1115 C C . GLY A 1 138 ? -23.431 6.074 26.367 1.00 97.94 138 GLY A C 1
ATOM 1116 O O . GLY A 1 138 ? -23.928 6.027 27.496 1.00 97.94 138 GLY A O 1
ATOM 1117 N N . LEU A 1 139 ? -23.091 7.225 25.784 1.00 98.00 139 LEU A N 1
ATOM 1118 C CA . LEU A 1 139 ? -23.184 8.528 26.437 1.00 98.00 139 LEU A CA 1
ATOM 1119 C C . LEU A 1 139 ? -24.636 8.901 26.765 1.00 98.00 139 LEU A C 1
ATOM 1121 O O . LEU A 1 139 ? -24.927 9.335 27.878 1.00 98.00 139 LEU A O 1
ATOM 1125 N N . THR A 1 140 ? -25.570 8.678 25.837 1.00 97.69 140 THR A N 1
ATOM 1126 C CA . THR A 1 140 ? -26.996 8.969 26.068 1.00 97.69 140 THR A CA 1
ATOM 1127 C C . THR A 1 140 ? -27.598 8.110 27.182 1.00 97.69 140 THR A C 1
ATOM 1129 O O . THR A 1 140 ? -28.384 8.618 27.986 1.00 97.69 140 THR A O 1
ATOM 1132 N N . ILE A 1 141 ? -27.217 6.831 27.287 1.00 97.38 141 ILE A N 1
ATOM 1133 C CA . ILE A 1 141 ? -27.642 5.952 28.389 1.00 97.38 141 ILE A CA 1
ATOM 1134 C C . ILE A 1 141 ? -27.076 6.446 29.724 1.00 97.38 141 ILE A C 1
ATOM 1136 O O . ILE A 1 141 ? -27.809 6.514 30.715 1.00 97.38 141 ILE A O 1
ATOM 1140 N N . LEU A 1 142 ? -25.789 6.800 29.752 1.00 97.25 142 LEU A N 1
ATOM 1141 C CA . LEU A 1 142 ? -25.108 7.269 30.957 1.00 97.25 142 LEU A CA 1
ATOM 1142 C C . LEU A 1 142 ? -25.729 8.570 31.476 1.00 97.25 142 LEU A C 1
ATOM 1144 O O . LEU A 1 142 ? -26.117 8.629 32.643 1.00 97.25 142 LEU A O 1
ATOM 1148 N N . ILE A 1 143 ? -25.921 9.566 30.605 1.00 97.12 143 ILE A N 1
ATOM 1149 C CA . ILE A 1 143 ? -26.566 10.841 30.955 1.00 97.12 143 ILE A CA 1
ATOM 1150 C C . ILE A 1 143 ? -27.975 10.595 31.505 1.00 97.12 143 ILE A C 1
ATOM 1152 O O . ILE A 1 143 ? -28.324 11.121 32.560 1.00 97.12 143 ILE A O 1
ATOM 1156 N N . LYS A 1 144 ? -28.777 9.745 30.847 1.00 96.12 144 LYS A N 1
ATOM 1157 C CA . LYS A 1 144 ? -30.125 9.398 31.325 1.00 96.12 144 LYS A CA 1
ATOM 1158 C C . LYS A 1 144 ? -30.109 8.747 32.709 1.00 96.12 144 LYS A C 1
ATOM 1160 O O . LYS A 1 144 ? -31.004 9.021 33.506 1.00 96.12 144 LYS A O 1
ATOM 1165 N N . LYS A 1 145 ? -29.130 7.889 33.013 1.00 95.12 145 LYS A N 1
ATOM 1166 C CA . LYS A 1 145 ? -29.004 7.266 34.342 1.00 95.12 145 LYS A CA 1
ATOM 1167 C C . LYS A 1 145 ? -28.621 8.282 35.417 1.00 95.12 145 LYS A C 1
ATOM 1169 O O . LYS A 1 145 ? -29.268 8.306 36.460 1.00 95.12 145 LYS A O 1
ATOM 1174 N N . VAL A 1 146 ? -27.628 9.130 35.153 1.00 95.44 146 VAL A N 1
ATOM 1175 C CA . VAL A 1 146 ? -27.169 10.157 36.104 1.00 95.44 146 VAL A CA 1
ATOM 1176 C C . VAL A 1 146 ? -28.270 11.188 36.371 1.00 95.44 146 VAL A C 1
ATOM 1178 O O . VAL A 1 146 ? -28.564 11.489 37.525 1.00 95.44 146 VAL A O 1
ATOM 1181 N N . ALA A 1 147 ? -28.954 11.663 35.327 1.00 92.38 147 ALA A N 1
ATOM 1182 C CA . ALA A 1 147 ? -30.056 12.615 35.467 1.00 92.38 147 ALA A CA 1
ATOM 1183 C C . ALA A 1 147 ? -31.216 12.059 36.314 1.00 92.38 147 ALA A C 1
ATOM 1185 O O . ALA A 1 147 ? -31.797 12.783 37.120 1.00 92.38 147 ALA A O 1
ATOM 1186 N N . ARG A 1 148 ? -31.531 10.760 36.192 1.00 89.19 148 ARG A N 1
ATOM 1187 C CA . ARG A 1 148 ? -32.551 10.105 37.032 1.00 89.19 148 ARG A CA 1
ATOM 1188 C C . ARG A 1 148 ? -32.153 10.037 38.507 1.00 89.19 148 ARG A C 1
ATOM 1190 O O . ARG A 1 148 ? -33.018 10.175 39.360 1.00 89.19 148 ARG A O 1
ATOM 1197 N N . GLN A 1 149 ? -30.873 9.829 38.812 1.00 84.06 149 GLN A N 1
ATOM 1198 C CA . GLN A 1 149 ? -30.385 9.794 40.196 1.00 84.06 149 GLN A CA 1
ATOM 1199 C C . GLN A 1 149 ? -30.416 11.177 40.858 1.00 84.06 149 GLN A C 1
ATOM 1201 O O . GLN A 1 149 ? -30.694 11.270 42.049 1.00 84.06 149 GLN A O 1
ATOM 1206 N N . ALA A 1 150 ? -30.172 12.242 40.090 1.00 77.12 150 ALA A N 1
ATOM 1207 C CA . ALA A 1 150 ? -30.224 13.615 40.589 1.00 77.12 150 ALA A CA 1
ATOM 1208 C C . ALA A 1 150 ? -31.652 14.091 40.915 1.00 77.12 150 ALA A C 1
ATOM 1210 O O . ALA A 1 150 ? -31.825 14.877 41.837 1.00 77.12 150 ALA A O 1
ATOM 1211 N N . HIS A 1 151 ? -32.665 13.598 40.195 1.00 71.00 151 HIS A N 1
ATOM 1212 C CA . HIS A 1 151 ? -34.079 13.935 40.420 1.00 71.00 151 HIS A CA 1
ATOM 1213 C C . HIS A 1 151 ? -34.790 13.075 41.484 1.00 71.00 151 HIS A C 1
ATOM 1215 O O . HIS A 1 151 ? -35.950 13.336 41.787 1.00 71.00 151 HIS A O 1
ATOM 1221 N N . GLY A 1 152 ? -34.140 12.033 42.013 1.00 62.09 152 GLY A N 1
ATOM 1222 C CA . GLY A 1 152 ? -34.693 11.139 43.042 1.00 62.09 152 GLY A CA 1
ATOM 1223 C C . GLY A 1 152 ? -34.305 11.490 44.486 1.00 62.09 152 GLY A C 1
ATOM 1224 O O . GLY A 1 152 ? -34.525 10.669 45.375 1.00 62.09 152 GLY A O 1
ATOM 1225 N N . LYS A 1 153 ? -33.693 12.659 44.707 1.00 49.12 153 LYS A N 1
ATOM 1226 C CA . LYS A 1 153 ? -33.477 13.300 46.014 1.00 49.12 153 LYS A CA 1
ATOM 1227 C C . LYS A 1 153 ? -34.402 14.502 46.131 1.00 49.12 153 LYS A C 1
ATOM 1229 O O . LYS A 1 153 ? -34.842 14.760 47.269 1.00 49.12 153 LYS A O 1
#

Sequence (153 aa):
MTRKAIQCNNKLIRVPILSFNPLLFHSSKIVLLWLLLHPIAIAISSTDLSSEQAQRYHNLLRELRCLVCQNQSLAESDAGLATDLREKVKTMIIDGADDDEIFKFMTERYGDFVLYQPPFKPQNYILWIAPFLLLLIGLTILIKKVARQAHGK

pLDDT: mean 81.43, std 18.08, range [35.09, 98.19]

Solvent-accessible surface area (backbone atoms only — not comparable to full-atom values): 9698 Å² total; per-residue (Å²): 141,81,84,86,80,79,89,61,84,95,54,92,76,84,73,85,79,72,84,82,66,84,85,71,77,82,48,74,68,57,59,56,52,55,65,73,67,58,80,83,83,80,84,81,80,83,84,84,58,54,76,66,52,46,54,50,50,57,52,54,26,58,45,25,35,27,88,90,48,90,92,35,27,35,66,76,43,88,47,71,70,26,51,56,50,50,52,51,53,53,51,40,55,72,74,65,52,56,71,67,58,51,51,46,56,46,32,76,76,65,34,63,75,33,38,65,69,67,76,96,46,81,88,51,44,62,74,70,46,47,64,58,52,52,50,52,54,52,49,54,52,49,52,54,52,53,56,52,60,68,74,73,113

Foldseek 3Di:
DDDPDPDDDPDPPPDPPDDDDPVPPPDPVVVVVVVVPDDDDDDDDDPPADPVLVVVLLVLQQQFPDPVDDGHTLNPDPDPVSVVLSVVSSVCVSVVHDSVRSQCVCCVVPNQNRGPDRDPDPVCVCVVCVVVVVVVVVVVVVVVVVVVVVVVD

Mean predicted aligned error: 14.38 Å

Radius of gyration: 27.83 Å; Cα contacts (8 Å, |Δi|>4): 78; chains: 1; bounding box: 78×53×65 Å

Nearest PDB structures (foldseek):
  2hl7-assembly1_A  TM=8.384E-01  e=4.501E-06  Pseudomonas aeruginosa
  2kw0-assembly1_A  TM=6.984E-01  e=4.489E-05  Escherichia coli BL21